Protein AF-A0A968J020-F1 (afdb_monomer)

Secondary structure (DSSP, 8-state):
----EEEETTTEEEEE-S-HHHHHHHHHHHHHTT--EEEE-TTS-HHHHHHHHHTGGG-SEEEE-HHHHHSHHHHHHHHHTS-S------

Sequence (90 aa):
MFQLPALLKSGLTLVVSPLLALIEDQVADLKKRGLPAERLHSALHRRERQQILANLAAYRLVYLSPETLLTSTGLGAVVGAGSGGQRVDV

Structure (mmCIF, N/CA/C/O backbone):
data_AF-A0A968J020-F1
#
_entry.id   AF-A0A968J020-F1
#
loop_
_atom_site.group_PDB
_atom_site.id
_atom_site.type_symbol
_atom_site.label_atom_id
_atom_site.label_alt_id
_atom_site.label_comp_id
_atom_site.label_asym_id
_atom_site.label_entity_id
_atom_site.label_seq_id
_atom_site.pdbx_PDB_ins_code
_atom_site.Cartn_x
_atom_site.Cartn_y
_atom_site.Cartn_z
_atom_site.occupancy
_atom_site.B_iso_or_equiv
_atom_site.auth_seq_id
_atom_site.auth_comp_id
_atom_site.auth_asym_id
_atom_site.auth_atom_id
_atom_site.pdbx_PDB_model_num
ATOM 1 N N . MET A 1 1 ? -4.252 -8.747 -15.765 1.00 40.75 1 MET A N 1
ATOM 2 C CA . MET A 1 1 ? -5.283 -8.540 -14.730 1.00 40.75 1 MET A CA 1
ATOM 3 C C . MET A 1 1 ? -4.959 -9.472 -13.579 1.00 40.75 1 MET A C 1
ATOM 5 O O . MET A 1 1 ? -5.216 -10.655 -13.695 1.00 40.75 1 MET A O 1
ATOM 9 N N . PHE A 1 2 ? -4.328 -8.958 -12.528 1.00 34.66 2 PHE A N 1
ATOM 10 C CA . PHE A 1 2 ? -4.174 -9.665 -11.259 1.00 34.66 2 PHE A CA 1
ATOM 11 C C . PHE A 1 2 ? -4.314 -8.605 -10.176 1.00 34.66 2 PHE A C 1
ATOM 13 O O . PHE A 1 2 ? -3.473 -7.720 -10.067 1.00 34.66 2 PHE A O 1
ATOM 20 N N . GLN A 1 3 ? -5.434 -8.646 -9.470 1.00 43.16 3 GLN A N 1
ATOM 21 C CA . GLN A 1 3 ? -5.675 -7.902 -8.245 1.00 43.16 3 GLN A CA 1
ATOM 22 C C . GLN A 1 3 ? -6.236 -8.955 -7.303 1.00 43.16 3 GLN A C 1
ATOM 24 O O . GLN A 1 3 ? -7.383 -9.358 -7.454 1.00 43.16 3 GLN A O 1
ATOM 29 N N . LEU A 1 4 ? -5.398 -9.488 -6.418 1.00 50.12 4 LEU A N 1
ATOM 30 C CA . LEU A 1 4 ? -5.865 -10.281 -5.288 1.00 50.12 4 LEU A CA 1
ATOM 31 C C . LEU A 1 4 ? -6.152 -9.275 -4.172 1.00 50.12 4 LEU A C 1
ATOM 33 O O . LEU A 1 4 ? -5.202 -8.672 -3.663 1.00 50.12 4 LEU A O 1
ATOM 37 N N . PRO A 1 5 ? -7.425 -9.024 -3.822 1.00 49.78 5 PRO A N 1
ATOM 38 C CA . PRO A 1 5 ? -7.749 -8.262 -2.633 1.00 49.78 5 PRO A CA 1
ATOM 39 C C . PRO A 1 5 ? -7.443 -9.169 -1.441 1.00 49.78 5 PRO A C 1
ATOM 41 O O . PRO A 1 5 ? -8.235 -10.044 -1.095 1.00 49.78 5 PRO A O 1
ATOM 44 N N . ALA A 1 6 ? -6.282 -8.991 -0.816 1.00 56.69 6 ALA A N 1
ATOM 45 C CA . ALA A 1 6 ? -6.012 -9.620 0.467 1.00 56.69 6 ALA A CA 1
ATOM 46 C C . ALA A 1 6 ? -6.625 -8.720 1.549 1.00 56.69 6 ALA A C 1
ATOM 48 O O . ALA A 1 6 ? -6.040 -7.726 1.985 1.00 56.69 6 ALA A O 1
ATOM 49 N N . LEU A 1 7 ? -7.867 -9.030 1.925 1.00 51.94 7 LEU A N 1
ATOM 50 C CA . LEU A 1 7 ? -8.532 -8.451 3.091 1.00 51.94 7 LEU A CA 1
ATOM 51 C C . LEU A 1 7 ? -7.829 -8.971 4.345 1.00 51.94 7 LEU A C 1
ATOM 53 O O . LEU A 1 7 ? -8.065 -10.099 4.779 1.00 51.94 7 LEU A O 1
ATOM 57 N N . LEU A 1 8 ? -6.976 -8.145 4.945 1.00 54.34 8 LEU A N 1
ATOM 58 C CA . LEU A 1 8 ? -6.509 -8.408 6.296 1.00 54.34 8 LEU A CA 1
ATOM 59 C C . LEU A 1 8 ? -7.602 -7.918 7.245 1.00 54.34 8 LEU A C 1
ATOM 61 O O . LEU A 1 8 ? -8.059 -6.775 7.173 1.00 54.34 8 LEU A O 1
ATOM 65 N N . LYS A 1 9 ? -8.107 -8.836 8.082 1.00 51.00 9 LYS A N 1
ATOM 66 C CA . LYS A 1 9 ? -9.126 -8.549 9.103 1.00 51.00 9 LYS A CA 1
ATOM 67 C C . LYS A 1 9 ? -8.789 -7.230 9.808 1.00 51.00 9 LYS A C 1
ATOM 69 O O . LYS A 1 9 ? -7.640 -7.057 10.197 1.00 51.00 9 LYS A O 1
ATOM 74 N N . SER A 1 10 ? -9.804 -6.377 10.017 1.00 54.16 10 SER A N 1
ATOM 75 C CA . SER A 1 10 ? -9.775 -5.028 10.639 1.00 54.16 10 SER A CA 1
ATOM 76 C C . SER A 1 10 ? -9.666 -3.799 9.714 1.00 54.16 10 SER A C 1
ATOM 78 O O . SER A 1 10 ? -9.219 -2.737 10.126 1.00 54.16 10 SER A O 1
ATOM 80 N N . GLY A 1 11 ? -10.183 -3.881 8.483 1.00 69.44 11 GLY A N 1
ATOM 81 C CA . GLY A 1 11 ? -10.487 -2.682 7.679 1.00 69.44 11 GLY A CA 1
ATOM 82 C C . GLY A 1 11 ? -9.345 -2.143 6.809 1.00 69.44 11 GLY A C 1
ATOM 83 O O . GLY A 1 11 ? -9.555 -1.154 6.102 1.00 69.44 11 GLY A O 1
ATOM 84 N N . LEU A 1 12 ? -8.197 -2.827 6.798 1.00 80.94 12 LEU A N 1
ATOM 85 C CA . LEU A 1 12 ? -7.100 -2.624 5.855 1.00 80.94 12 LEU A CA 1
ATOM 86 C C . LEU A 1 12 ? -7.213 -3.622 4.689 1.00 80.94 12 LEU A C 1
ATOM 88 O O . LEU A 1 12 ? -7.262 -4.836 4.881 1.00 80.94 12 LEU A O 1
ATOM 92 N N . THR A 1 13 ? -7.219 -3.110 3.463 1.00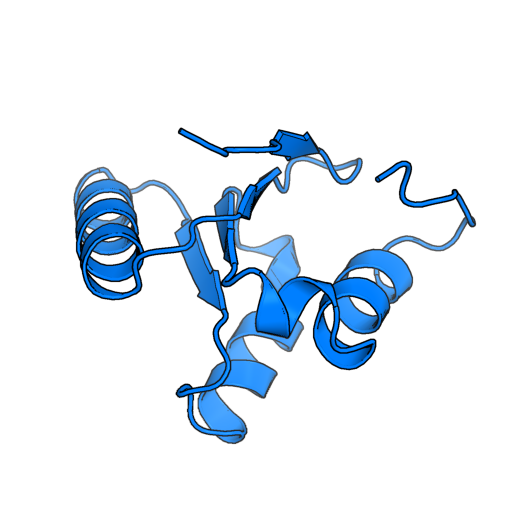 84.12 13 THR A N 1
ATOM 93 C CA . THR A 1 13 ? -7.240 -3.904 2.230 1.00 84.12 13 THR A CA 1
ATOM 94 C C . THR A 1 13 ? -5.889 -3.816 1.540 1.00 84.12 13 THR A C 1
ATOM 96 O O . THR A 1 13 ? -5.407 -2.720 1.257 1.00 84.12 13 THR A O 1
ATOM 99 N N . LEU A 1 14 ? -5.286 -4.960 1.229 1.00 81.56 14 LEU A N 1
ATOM 100 C CA . LEU A 1 14 ? -4.073 -5.015 0.423 1.00 81.56 14 LEU A CA 1
ATOM 101 C C . LEU A 1 14 ? -4.417 -5.281 -1.042 1.00 81.56 14 LEU A C 1
ATOM 103 O O . LEU A 1 14 ? -5.173 -6.204 -1.348 1.00 81.56 14 LEU A O 1
ATOM 107 N N . VAL A 1 15 ? -3.841 -4.488 -1.944 1.00 84.69 15 VAL A N 1
ATOM 108 C CA . VAL A 1 15 ? -4.038 -4.617 -3.394 1.00 84.69 15 VAL A CA 1
ATOM 109 C C . VAL A 1 15 ? -2.698 -4.870 -4.061 1.00 84.69 15 VAL A C 1
ATOM 111 O O . VAL A 1 15 ? -1.831 -4.005 -4.069 1.00 84.69 15 VAL A O 1
ATOM 114 N N . VAL A 1 16 ? -2.515 -6.044 -4.656 1.00 83.69 16 VAL A N 1
ATOM 115 C CA . VAL A 1 16 ? -1.286 -6.352 -5.399 1.00 83.69 16 VAL A CA 1
ATOM 116 C C . VAL A 1 16 ? -1.429 -5.897 -6.848 1.00 83.69 16 VAL A C 1
ATOM 118 O O . VAL A 1 16 ? -2.427 -6.219 -7.490 1.00 83.69 16 VAL A O 1
ATOM 121 N N . SER A 1 17 ? -0.438 -5.179 -7.378 1.00 82.81 17 SER A N 1
ATOM 122 C CA . SER A 1 17 ? -0.394 -4.754 -8.782 1.00 82.81 17 SER A CA 1
ATOM 123 C C . SER A 1 17 ? 1.019 -4.895 -9.367 1.00 82.81 17 SER A C 1
ATOM 125 O O . SER A 1 17 ? 1.987 -4.491 -8.726 1.00 82.81 17 SER A O 1
ATOM 127 N N . PRO A 1 18 ? 1.171 -5.437 -10.590 1.00 77.06 18 PRO A N 1
ATOM 128 C CA . PRO A 1 18 ? 2.478 -5.624 -11.222 1.00 77.06 18 PRO A CA 1
ATOM 129 C C . PRO A 1 18 ? 3.085 -4.332 -11.794 1.00 77.06 18 PRO A C 1
ATOM 131 O O . PRO A 1 18 ? 4.273 -4.304 -12.097 1.00 77.06 18 PRO A O 1
ATOM 134 N N . LEU A 1 19 ? 2.295 -3.269 -11.969 1.00 86.06 19 LEU A N 1
ATOM 135 C CA . LEU A 1 19 ? 2.739 -2.038 -12.625 1.00 86.06 19 LEU A CA 1
ATOM 136 C C . LEU A 1 19 ? 2.919 -0.916 -11.603 1.00 86.06 19 LEU A C 1
ATOM 138 O O . LEU A 1 19 ? 1.936 -0.416 -11.059 1.00 86.06 19 LEU A O 1
ATOM 142 N N . LEU A 1 20 ? 4.167 -0.489 -11.385 1.00 84.38 20 LEU A N 1
ATOM 143 C CA . LEU A 1 20 ? 4.488 0.563 -10.416 1.00 84.38 20 LEU A CA 1
ATOM 144 C C . LEU A 1 20 ? 3.833 1.903 -10.775 1.00 84.38 20 LEU A C 1
ATOM 146 O O . LEU A 1 20 ? 3.218 2.517 -9.914 1.00 84.38 20 LEU A O 1
ATOM 150 N N . ALA A 1 21 ? 3.883 2.308 -12.047 1.00 87.00 21 ALA A N 1
ATOM 151 C CA . ALA A 1 21 ? 3.226 3.533 -12.511 1.00 87.00 21 ALA A CA 1
ATOM 152 C C . ALA A 1 21 ? 1.717 3.528 -12.206 1.00 87.00 21 ALA A C 1
ATOM 154 O O . ALA A 1 21 ? 1.179 4.499 -11.689 1.00 87.00 21 ALA A O 1
ATOM 155 N N . LEU A 1 22 ? 1.053 2.385 -12.413 1.00 87.19 22 LEU A N 1
ATOM 156 C CA . LEU A 1 22 ? -0.365 2.238 -12.089 1.00 87.19 22 LEU A CA 1
ATOM 157 C C . LEU A 1 22 ? -0.622 2.312 -10.577 1.00 87.19 22 LEU A C 1
ATOM 159 O O . LEU A 1 22 ? -1.636 2.859 -10.163 1.00 87.19 22 LEU A O 1
ATOM 163 N N . ILE A 1 23 ? 0.269 1.762 -9.747 1.00 86.38 23 ILE A N 1
ATOM 164 C CA . ILE A 1 23 ? 0.162 1.883 -8.285 1.00 86.38 23 ILE A CA 1
ATOM 165 C C . ILE A 1 23 ? 0.208 3.356 -7.865 1.00 86.38 23 ILE A C 1
ATOM 167 O O . ILE A 1 23 ? -0.631 3.781 -7.072 1.00 86.38 23 ILE A O 1
ATOM 171 N N . GLU A 1 24 ? 1.170 4.119 -8.388 1.00 89.50 24 GLU A N 1
ATOM 172 C CA . GLU A 1 24 ? 1.330 5.548 -8.088 1.00 89.50 24 GLU A CA 1
ATOM 173 C C . GLU A 1 24 ? 0.070 6.336 -8.453 1.00 89.50 24 GLU A C 1
ATOM 175 O O . GLU A 1 24 ? -0.472 7.047 -7.606 1.00 89.50 24 GLU A O 1
ATOM 180 N N . ASP A 1 25 ? -0.442 6.144 -9.671 1.00 91.25 25 ASP A N 1
ATOM 181 C CA . ASP A 1 25 ? -1.634 6.838 -10.161 1.00 91.25 25 ASP A CA 1
ATOM 182 C C . ASP A 1 25 ? -2.871 6.513 -9.310 1.00 91.25 25 ASP A C 1
ATOM 184 O O . ASP A 1 25 ? -3.605 7.411 -8.892 1.00 91.25 25 ASP A O 1
ATOM 188 N N . GLN A 1 26 ? -3.081 5.233 -8.981 1.00 88.62 26 GLN A N 1
ATOM 189 C CA . GLN A 1 26 ? -4.222 4.799 -8.169 1.00 88.62 26 GLN A CA 1
ATOM 190 C C . GLN A 1 26 ? -4.141 5.338 -6.737 1.00 88.62 26 GLN A C 1
ATOM 192 O O . GLN A 1 26 ? -5.138 5.822 -6.202 1.00 88.62 26 GLN A O 1
ATOM 197 N N . VAL A 1 27 ? -2.964 5.297 -6.104 1.00 91.44 27 VAL A N 1
ATOM 198 C CA . VAL A 1 27 ? -2.783 5.856 -4.755 1.00 91.44 27 VAL A CA 1
ATOM 199 C C . VAL A 1 27 ? -2.951 7.372 -4.767 1.00 91.44 27 VAL A C 1
ATOM 201 O O . VAL A 1 27 ? -3.617 7.910 -3.880 1.00 91.44 27 VAL A O 1
ATOM 204 N N . ALA A 1 28 ? -2.413 8.068 -5.770 1.00 92.56 28 ALA A N 1
ATOM 205 C CA . ALA A 1 28 ? -2.591 9.507 -5.917 1.00 92.56 28 ALA A CA 1
ATOM 206 C C . ALA A 1 28 ? -4.075 9.878 -6.050 1.00 92.56 28 ALA A C 1
ATOM 208 O O . ALA A 1 28 ? -4.546 10.788 -5.365 1.00 92.56 28 ALA A O 1
ATOM 209 N N . ASP A 1 29 ? -4.836 9.153 -6.866 1.00 92.56 29 ASP A N 1
ATOM 210 C CA . ASP A 1 29 ? -6.267 9.398 -7.041 1.00 92.56 29 ASP A CA 1
ATOM 211 C C . ASP A 1 29 ? -7.093 9.064 -5.795 1.00 92.56 29 ASP A C 1
ATOM 213 O O . ASP A 1 29 ? -8.024 9.802 -5.459 1.00 92.56 29 ASP A O 1
ATOM 217 N N . LEU A 1 30 ? -6.738 8.011 -5.056 1.00 89.88 30 LEU A N 1
ATOM 218 C CA . LEU A 1 30 ? -7.364 7.701 -3.769 1.00 89.88 30 LEU A CA 1
ATOM 219 C C . LEU A 1 30 ? -7.100 8.807 -2.740 1.00 89.88 30 LEU A C 1
ATOM 221 O O . LEU A 1 30 ? -8.041 9.273 -2.094 1.00 89.88 30 LEU A O 1
ATOM 225 N N . LYS A 1 31 ? -5.859 9.298 -2.649 1.00 90.81 31 LYS A N 1
ATOM 226 C CA . LYS A 1 31 ? -5.496 10.416 -1.766 1.00 90.81 31 LYS A CA 1
ATOM 227 C C . LYS A 1 31 ? -6.239 11.701 -2.133 1.00 90.81 31 LYS A C 1
ATOM 229 O O . LYS A 1 31 ? -6.755 12.368 -1.240 1.00 90.81 31 LYS A O 1
ATOM 234 N N . LYS A 1 32 ? -6.379 12.021 -3.428 1.00 93.00 32 LYS A N 1
ATOM 235 C CA . LYS A 1 32 ? -7.186 13.169 -3.900 1.00 93.00 32 LYS A CA 1
ATOM 236 C C . LYS A 1 32 ? -8.652 13.071 -3.475 1.00 93.00 32 LYS A C 1
ATOM 238 O O . LYS A 1 32 ? -9.282 14.088 -3.215 1.00 93.00 32 LYS A O 1
ATOM 243 N N . ARG A 1 33 ? -9.196 11.854 -3.392 1.00 90.88 33 ARG A N 1
ATOM 244 C CA . ARG A 1 33 ? -10.565 11.585 -2.917 1.00 90.88 33 ARG A CA 1
ATOM 245 C C . ARG A 1 33 ? -10.677 11.547 -1.387 1.00 90.88 33 ARG A C 1
ATOM 247 O O . ARG A 1 33 ? -11.750 11.249 -0.874 1.00 90.88 33 ARG A O 1
ATOM 254 N N . GLY A 1 34 ? -9.589 11.811 -0.660 1.00 89.88 34 GLY A N 1
ATOM 255 C CA . GLY A 1 34 ? -9.545 11.746 0.802 1.00 89.88 34 GLY A CA 1
ATOM 256 C C . GLY A 1 34 ? -9.587 10.322 1.358 1.00 89.88 34 GLY A C 1
ATOM 257 O O . GLY A 1 34 ? -9.859 10.135 2.543 1.00 89.88 34 GLY A O 1
ATOM 258 N N . LEU A 1 35 ? -9.342 9.305 0.525 1.00 87.94 35 LEU A N 1
ATOM 259 C CA . LEU A 1 35 ? -9.296 7.921 0.974 1.00 87.94 35 LEU A CA 1
ATOM 260 C C . LEU A 1 35 ? -7.900 7.615 1.529 1.00 87.94 35 LEU A C 1
ATOM 262 O O . LEU A 1 35 ? -6.905 7.849 0.838 1.00 87.94 35 LEU A O 1
ATOM 266 N N . PRO A 1 36 ? -7.802 7.079 2.757 1.00 88.31 36 PRO A N 1
ATOM 267 C CA . PRO A 1 36 ? -6.521 6.762 3.369 1.00 88.31 36 PRO A CA 1
ATOM 268 C C . PRO A 1 36 ? -5.912 5.546 2.668 1.00 88.31 36 PRO A C 1
ATOM 270 O O . PRO A 1 36 ? -6.262 4.396 2.953 1.00 88.31 36 PRO A O 1
ATOM 273 N N . ALA A 1 37 ? -5.026 5.821 1.714 1.00 91.25 37 ALA A N 1
ATOM 274 C CA . ALA A 1 37 ? -4.371 4.823 0.891 1.00 91.25 37 ALA A CA 1
ATOM 275 C C . ALA A 1 37 ? -2.872 5.087 0.771 1.00 91.25 37 ALA A C 1
ATOM 277 O O . ALA A 1 37 ? -2.450 6.243 0.724 1.00 91.25 37 ALA A O 1
ATOM 278 N N . GLU A 1 38 ? -2.078 4.023 0.677 1.00 92.62 38 GLU A N 1
ATOM 279 C CA . GLU A 1 38 ? -0.628 4.131 0.527 1.00 92.62 38 GLU A CA 1
ATOM 280 C C . GLU A 1 38 ? -0.050 3.039 -0.377 1.00 92.62 38 GLU A C 1
ATOM 282 O O . GLU A 1 38 ? -0.718 2.059 -0.696 1.00 92.62 38 GLU A O 1
ATOM 287 N N . ARG A 1 39 ? 1.195 3.206 -0.820 1.00 91.44 39 ARG A N 1
ATOM 288 C CA . ARG A 1 39 ? 1.916 2.230 -1.651 1.00 91.44 39 ARG A CA 1
ATOM 289 C C . ARG A 1 39 ? 3.097 1.636 -0.904 1.00 91.44 39 A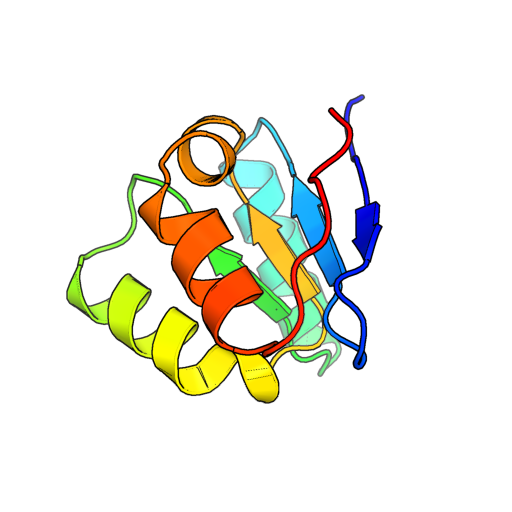RG A C 1
ATOM 291 O O . ARG A 1 39 ? 3.774 2.323 -0.151 1.00 91.44 39 ARG A O 1
ATOM 298 N N . LEU A 1 40 ? 3.388 0.368 -1.155 1.00 87.19 40 LEU A N 1
ATOM 299 C CA . LEU A 1 40 ? 4.505 -0.341 -0.555 1.00 87.19 40 LEU A CA 1
ATOM 300 C C . LEU A 1 40 ? 5.160 -1.258 -1.604 1.00 87.19 40 LEU A C 1
ATOM 302 O O . LEU A 1 40 ? 4.655 -2.315 -1.973 1.00 87.19 40 LEU A O 1
ATOM 306 N N . HIS A 1 41 ? 6.299 -0.817 -2.135 1.00 86.38 41 HIS 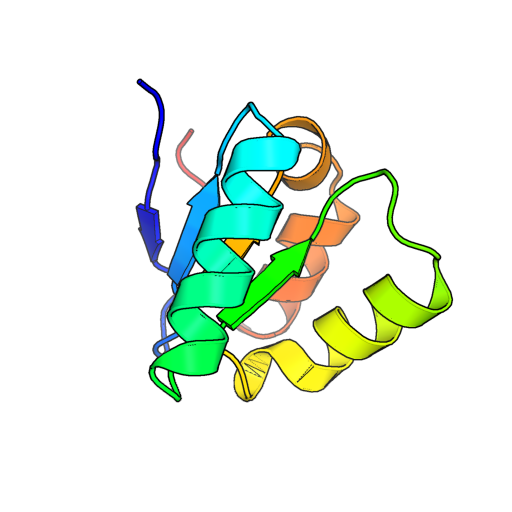A N 1
ATOM 307 C CA . HIS A 1 41 ? 7.067 -1.530 -3.160 1.00 86.38 41 HIS A CA 1
ATOM 308 C C . HIS A 1 41 ? 8.572 -1.529 -2.856 1.00 86.38 41 HIS A C 1
ATOM 310 O O . HIS A 1 41 ? 9.052 -0.815 -1.965 1.00 86.38 41 HIS A O 1
ATOM 316 N N . SER A 1 42 ? 9.326 -2.339 -3.602 1.00 81.31 42 SER A N 1
ATOM 317 C CA . SER A 1 42 ? 10.765 -2.572 -3.420 1.00 81.31 42 SER A CA 1
ATOM 318 C C . SER A 1 42 ? 11.596 -1.287 -3.552 1.00 81.31 42 SER A C 1
ATOM 320 O O . SER A 1 42 ? 12.504 -1.082 -2.748 1.00 81.31 42 SER A O 1
ATOM 322 N N . ALA A 1 43 ? 11.212 -0.387 -4.463 1.00 84.69 43 ALA A N 1
ATOM 323 C CA . ALA A 1 43 ? 11.898 0.886 -4.726 1.00 84.69 43 ALA A CA 1
ATOM 324 C C . ALA A 1 43 ? 11.699 2.013 -3.680 1.00 84.69 43 ALA A C 1
ATOM 326 O O . ALA A 1 43 ? 12.300 3.074 -3.824 1.00 84.69 43 ALA A O 1
ATOM 327 N N . LEU A 1 44 ? 10.873 1.830 -2.641 1.00 85.31 44 LEU A N 1
ATOM 328 C CA . LEU A 1 44 ? 10.751 2.816 -1.553 1.00 85.31 44 LEU A CA 1
ATOM 329 C C . LEU A 1 44 ? 12.022 2.890 -0.706 1.00 85.31 44 LEU A C 1
ATOM 331 O O . LEU A 1 44 ? 12.631 1.859 -0.397 1.00 85.31 44 LEU A O 1
ATOM 335 N N . HIS A 1 45 ? 12.359 4.089 -0.220 1.00 87.88 45 HIS A N 1
ATOM 336 C CA . HIS A 1 45 ? 13.441 4.219 0.748 1.00 87.88 45 HIS A CA 1
ATOM 337 C C . HIS A 1 45 ? 13.080 3.499 2.047 1.00 87.88 45 HIS A C 1
ATOM 339 O O . HIS A 1 45 ? 11.930 3.483 2.492 1.00 87.88 45 HIS A O 1
ATOM 345 N N . ARG A 1 46 ? 14.09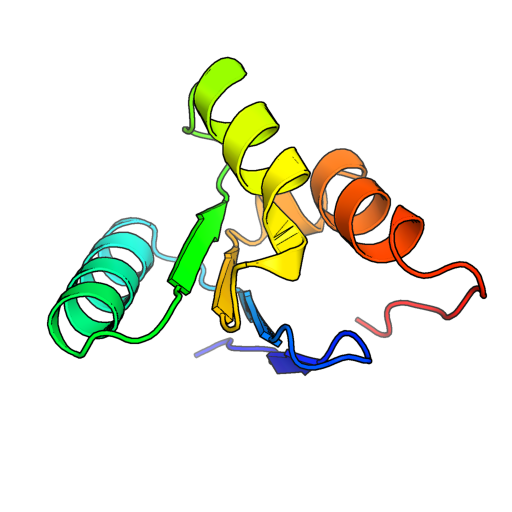7 2.950 2.723 1.00 82.94 46 ARG A N 1
ATOM 346 C CA . ARG A 1 46 ? 13.909 2.210 3.981 1.00 82.94 46 ARG A CA 1
ATOM 347 C C . ARG A 1 46 ? 13.126 3.011 5.026 1.00 82.94 46 ARG A C 1
ATOM 349 O O . ARG A 1 46 ? 12.300 2.436 5.725 1.00 82.94 46 ARG A O 1
ATOM 356 N N . ARG A 1 47 ? 13.380 4.322 5.125 1.00 86.75 47 ARG A N 1
ATOM 357 C CA . ARG A 1 47 ? 12.695 5.219 6.070 1.00 86.75 47 ARG A CA 1
ATOM 358 C C . ARG A 1 47 ? 11.210 5.376 5.748 1.00 86.75 47 ARG A C 1
ATOM 360 O O . ARG A 1 47 ? 10.394 5.212 6.646 1.00 86.75 47 ARG A O 1
ATOM 367 N N . GLU A 1 48 ? 10.870 5.621 4.484 1.00 87.69 48 GLU A N 1
ATOM 368 C CA . GLU A 1 48 ? 9.476 5.730 4.030 1.00 87.69 48 GLU A CA 1
ATOM 369 C C . GLU A 1 48 ? 8.732 4.419 4.280 1.00 87.69 48 GLU A C 1
ATOM 371 O O . GLU A 1 48 ? 7.668 4.408 4.890 1.00 87.69 48 GLU A O 1
ATOM 376 N N . ARG A 1 49 ? 9.344 3.284 3.913 1.00 86.62 49 ARG A N 1
ATOM 377 C CA . ARG A 1 49 ? 8.772 1.960 4.180 1.00 86.62 49 ARG A CA 1
ATOM 378 C C . ARG A 1 49 ? 8.489 1.762 5.670 1.00 86.62 49 ARG A C 1
ATOM 380 O O . ARG A 1 49 ? 7.407 1.312 6.021 1.00 86.62 49 ARG A O 1
ATOM 387 N N . GLN A 1 50 ? 9.435 2.099 6.546 1.00 84.69 50 GLN A N 1
ATOM 388 C CA . GLN A 1 50 ? 9.250 1.979 7.996 1.00 84.69 50 GLN A CA 1
ATOM 389 C C . GLN A 1 50 ? 8.120 2.871 8.519 1.00 84.69 50 GLN A C 1
ATOM 391 O O . GLN A 1 50 ? 7.353 2.423 9.364 1.00 84.69 50 GLN A O 1
ATOM 396 N N . GLN A 1 51 ? 7.984 4.095 8.006 1.00 88.31 51 GLN A N 1
ATOM 397 C CA . GLN A 1 51 ? 6.891 4.996 8.380 1.00 88.31 51 GLN A CA 1
ATOM 398 C C . GLN A 1 51 ? 5.526 4.447 7.957 1.00 88.31 51 GLN A C 1
ATOM 400 O O . GLN A 1 51 ? 4.590 4.460 8.750 1.00 88.31 51 GLN A O 1
ATOM 405 N N . ILE A 1 52 ? 5.422 3.922 6.735 1.00 87.25 52 ILE A N 1
ATOM 406 C CA . ILE A 1 52 ? 4.180 3.331 6.222 1.00 87.25 52 ILE A CA 1
ATOM 407 C C . ILE A 1 52 ? 3.800 2.105 7.054 1.00 87.25 52 ILE A C 1
ATOM 409 O O . ILE A 1 52 ? 2.652 1.977 7.465 1.00 87.25 52 ILE A O 1
ATOM 413 N N . LEU A 1 53 ? 4.775 1.241 7.361 1.00 82.69 53 LEU A N 1
ATOM 414 C CA . LEU A 1 53 ? 4.565 0.065 8.206 1.00 82.69 53 LEU A CA 1
ATOM 415 C C . LEU A 1 53 ? 4.145 0.441 9.636 1.00 82.69 53 LEU A C 1
ATOM 417 O O . LEU A 1 53 ? 3.237 -0.176 10.184 1.00 82.69 53 LEU A O 1
ATOM 421 N N . ALA A 1 54 ? 4.756 1.471 10.227 1.00 84.56 54 ALA A N 1
ATOM 422 C CA . ALA A 1 54 ? 4.387 1.959 11.557 1.00 84.56 54 ALA A CA 1
ATOM 423 C C . ALA A 1 54 ? 2.965 2.548 11.601 1.00 84.56 54 ALA A C 1
ATOM 425 O O . ALA A 1 54 ? 2.299 2.467 12.629 1.00 84.56 54 ALA A O 1
ATOM 426 N N . ASN A 1 55 ? 2.490 3.095 10.479 1.00 86.06 55 ASN A N 1
ATOM 427 C CA . ASN A 1 55 ? 1.182 3.735 10.355 1.00 86.06 55 ASN A CA 1
ATOM 428 C C . ASN A 1 55 ? 0.142 2.860 9.637 1.00 86.06 55 ASN A C 1
ATOM 430 O O . ASN A 1 55 ? -0.874 3.383 9.186 1.00 86.06 55 ASN A O 1
ATOM 434 N N . LEU A 1 56 ? 0.347 1.540 9.534 1.00 81.62 56 LEU A N 1
ATOM 435 C CA . LEU A 1 56 ? -0.560 0.641 8.800 1.00 81.62 56 LEU A CA 1
ATOM 436 C C . LEU A 1 56 ? -2.028 0.763 9.226 1.00 81.62 56 LEU A C 1
ATOM 438 O O . LEU A 1 56 ? -2.911 0.727 8.375 1.00 81.62 56 LEU A O 1
ATOM 442 N N . ALA A 1 57 ? -2.282 0.970 10.519 1.00 80.94 57 ALA A N 1
ATOM 443 C CA . ALA A 1 57 ? -3.628 1.137 11.065 1.00 80.94 57 ALA A CA 1
ATOM 444 C C . ALA A 1 57 ? -4.340 2.423 10.596 1.00 80.94 57 ALA A C 1
ATOM 446 O O . ALA A 1 57 ? -5.562 2.515 10.690 1.00 80.94 57 ALA A O 1
ATOM 447 N N . ALA A 1 58 ? -3.601 3.419 10.097 1.00 86.19 58 ALA A N 1
ATOM 448 C CA . ALA A 1 58 ? -4.167 4.655 9.563 1.00 86.19 58 ALA A CA 1
ATOM 449 C C . ALA A 1 58 ? -4.642 4.509 8.108 1.00 86.19 58 ALA A C 1
ATOM 451 O O . ALA A 1 58 ? -5.375 5.367 7.616 1.00 86.19 58 ALA A O 1
ATOM 452 N N . TYR A 1 59 ? -4.239 3.440 7.416 1.00 87.12 59 TYR A N 1
ATOM 453 C CA . TYR A 1 59 ? -4.587 3.199 6.021 1.00 87.12 59 TYR A CA 1
ATOM 454 C C . TYR A 1 59 ? -5.732 2.194 5.900 1.00 87.12 59 TYR A C 1
ATOM 456 O O . TYR A 1 59 ? -5.816 1.213 6.633 1.00 87.12 59 TYR A O 1
ATOM 464 N N . ARG A 1 60 ? -6.614 2.421 4.925 1.00 84.56 60 ARG A N 1
ATOM 465 C CA . ARG A 1 60 ? -7.665 1.469 4.536 1.00 84.56 60 ARG A CA 1
ATOM 466 C C . ARG A 1 60 ? -7.301 0.686 3.286 1.00 84.56 60 ARG A C 1
ATOM 468 O O . ARG A 1 60 ? -7.814 -0.413 3.100 1.00 84.56 60 ARG A O 1
ATOM 475 N N . LEU A 1 61 ? -6.434 1.233 2.435 1.00 87.25 61 LEU A N 1
ATOM 476 C CA . LEU A 1 61 ? -5.905 0.540 1.264 1.00 87.25 61 LEU A CA 1
ATOM 477 C C . LEU A 1 61 ? -4.387 0.664 1.200 1.00 87.25 61 LEU A C 1
ATOM 479 O O . LEU A 1 61 ? -3.855 1.766 1.274 1.00 87.25 61 LEU A O 1
ATOM 483 N N . VAL A 1 62 ? -3.685 -0.444 0.996 1.00 88.19 62 VAL A N 1
ATOM 484 C CA . VAL A 1 62 ? -2.255 -0.409 0.685 1.00 88.19 62 VAL A CA 1
ATOM 485 C C . VAL A 1 62 ? -1.978 -1.199 -0.584 1.00 88.19 62 VAL A C 1
ATOM 487 O O . VAL A 1 62 ? -2.296 -2.384 -0.680 1.00 88.19 62 VAL A O 1
ATOM 490 N N . TYR A 1 63 ? -1.384 -0.531 -1.567 1.00 88.56 63 TYR A N 1
ATOM 491 C CA . TYR A 1 63 ? -0.966 -1.144 -2.819 1.00 88.56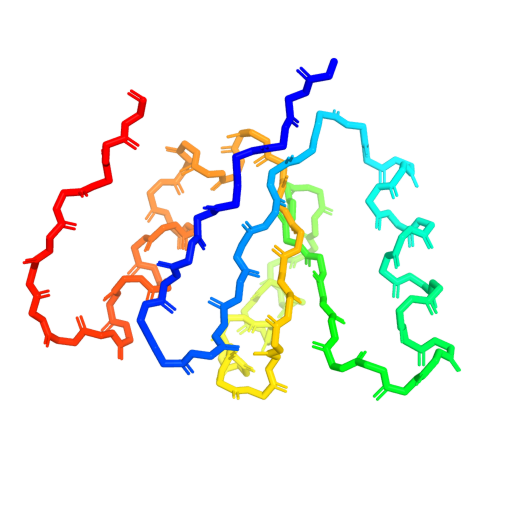 63 TYR A CA 1
ATOM 492 C C . TYR A 1 63 ? 0.418 -1.766 -2.683 1.00 88.56 63 TYR A C 1
ATOM 494 O O . TYR A 1 63 ? 1.339 -1.140 -2.167 1.00 88.56 63 TYR A O 1
ATOM 502 N N . LEU A 1 64 ? 0.578 -2.982 -3.188 1.00 85.56 64 LEU A N 1
ATOM 503 C CA . LEU A 1 64 ? 1.796 -3.773 -3.103 1.00 85.56 64 LEU A CA 1
ATOM 504 C C . LEU A 1 64 ? 2.275 -4.179 -4.492 1.00 85.56 64 LEU A C 1
ATOM 506 O O . LEU A 1 64 ? 1.480 -4.546 -5.356 1.00 85.56 64 LEU A O 1
ATOM 510 N N . SER A 1 65 ? 3.592 -4.195 -4.681 1.00 84.44 65 SER A N 1
ATOM 511 C CA . SER A 1 65 ? 4.186 -4.945 -5.796 1.00 84.44 65 SER A CA 1
ATOM 512 C C . SER A 1 65 ? 4.256 -6.446 -5.452 1.00 84.44 65 SER A C 1
ATOM 514 O O . SER A 1 65 ? 4.433 -6.775 -4.272 1.00 84.44 65 SER A O 1
ATOM 516 N N . PRO A 1 66 ? 4.172 -7.366 -6.435 1.00 78.06 66 PRO A N 1
ATOM 517 C CA . PRO A 1 66 ? 4.231 -8.811 -6.191 1.00 78.06 66 PRO A CA 1
ATOM 518 C C . PRO A 1 66 ? 5.495 -9.228 -5.429 1.00 78.06 66 PRO A C 1
ATOM 520 O O . PRO A 1 66 ? 5.436 -10.003 -4.481 1.00 78.06 66 PRO A O 1
ATOM 523 N N . GLU A 1 67 ? 6.634 -8.630 -5.776 1.00 79.94 67 GLU A N 1
ATOM 524 C CA . GLU A 1 67 ? 7.927 -8.850 -5.116 1.00 79.94 67 GLU A CA 1
ATOM 525 C C . GLU A 1 67 ? 7.886 -8.504 -3.623 1.00 79.94 67 GLU A C 1
ATOM 527 O O . GLU A 1 67 ? 8.472 -9.191 -2.785 1.00 79.94 67 GLU A O 1
ATOM 532 N N . THR A 1 68 ? 7.170 -7.433 -3.271 1.00 77.75 68 THR A N 1
ATOM 533 C CA . THR A 1 68 ? 7.081 -6.970 -1.882 1.00 77.75 68 THR A CA 1
ATOM 534 C C . THR A 1 68 ? 6.135 -7.831 -1.056 1.00 77.75 68 THR A C 1
ATOM 536 O O . THR A 1 68 ? 6.356 -7.981 0.143 1.00 77.75 68 THR A O 1
ATOM 539 N N . LEU A 1 69 ? 5.128 -8.440 -1.688 1.00 73.88 69 LEU A N 1
ATOM 540 C CA . LEU A 1 69 ? 4.293 -9.446 -1.039 1.00 73.88 69 LEU A CA 1
ATOM 541 C C . LEU A 1 69 ? 5.099 -10.715 -0.721 1.00 73.88 69 LEU A C 1
ATOM 543 O O . LEU A 1 69 ? 4.990 -11.247 0.376 1.00 73.88 69 LEU A O 1
ATOM 547 N N . LEU A 1 70 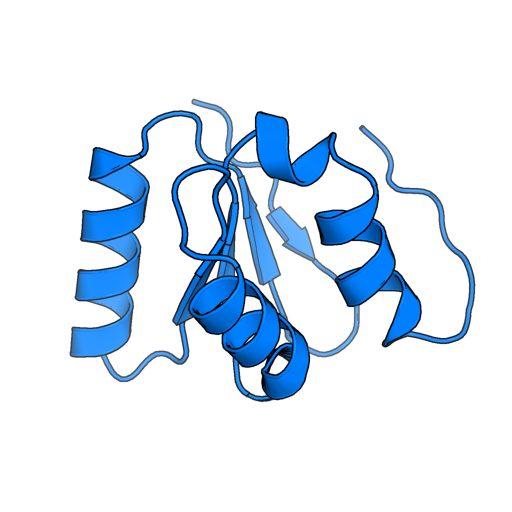? 5.954 -11.160 -1.645 1.00 69.94 70 LEU A N 1
ATOM 548 C CA . LEU A 1 70 ? 6.796 -12.351 -1.464 1.00 69.94 70 LEU A CA 1
ATOM 549 C C . LEU A 1 70 ? 7.944 -12.136 -0.465 1.00 69.94 70 LEU A C 1
ATOM 551 O O . LEU A 1 70 ? 8.438 -13.082 0.146 1.00 69.94 70 LEU A O 1
ATOM 555 N N . THR A 1 71 ? 8.367 -10.888 -0.272 1.00 66.75 71 THR A N 1
ATOM 556 C CA . THR A 1 71 ? 9.387 -10.540 0.717 1.00 66.75 71 THR A CA 1
ATOM 557 C C . THR A 1 71 ? 8.758 -10.558 2.114 1.00 66.75 71 THR A C 1
ATOM 559 O O . THR A 1 71 ? 7.922 -9.712 2.430 1.00 66.75 71 THR A O 1
ATOM 562 N N . SER A 1 72 ? 9.176 -11.494 2.978 1.00 53.16 72 SER A N 1
ATOM 563 C CA . SER A 1 72 ? 8.559 -11.762 4.297 1.00 53.16 72 SER A CA 1
ATOM 564 C C . SER A 1 72 ? 8.419 -10.544 5.226 1.00 53.16 72 SER A C 1
ATOM 566 O O . SER A 1 72 ? 7.639 -10.578 6.173 1.00 53.16 72 SER A O 1
ATOM 568 N N . THR A 1 73 ? 9.118 -9.441 4.948 1.00 60.09 73 THR A N 1
ATOM 569 C CA . THR A 1 73 ? 9.006 -8.170 5.676 1.00 60.09 73 THR A CA 1
ATOM 570 C C . THR A 1 73 ? 7.672 -7.451 5.447 1.00 60.09 73 THR A C 1
ATOM 572 O O . THR A 1 73 ? 7.174 -6.819 6.373 1.00 60.09 73 THR A O 1
ATOM 575 N N . GLY A 1 74 ? 7.083 -7.534 4.246 1.00 55.56 74 GLY A N 1
ATOM 576 C CA . GLY A 1 74 ? 5.811 -6.876 3.926 1.00 55.56 74 GLY A CA 1
ATOM 577 C C . GLY A 1 74 ? 4.633 -7.589 4.583 1.00 55.56 74 GLY A C 1
ATOM 578 O O . GLY A 1 74 ? 3.928 -7.005 5.398 1.00 55.56 74 GLY A O 1
ATOM 579 N N . LEU A 1 75 ? 4.473 -8.883 4.300 1.00 58.59 75 LEU A N 1
ATOM 580 C CA . LEU A 1 75 ? 3.437 -9.702 4.933 1.00 58.59 75 LEU A CA 1
ATOM 581 C C . LEU A 1 75 ? 3.673 -9.874 6.437 1.00 58.59 75 LEU A C 1
ATOM 583 O O . LEU A 1 75 ? 2.728 -9.748 7.199 1.00 58.59 75 LEU A O 1
ATOM 587 N N . GLY A 1 76 ? 4.907 -10.100 6.898 1.00 58.72 76 GLY A N 1
ATOM 588 C CA . GLY A 1 76 ? 5.196 -10.303 8.322 1.00 58.72 76 GLY A CA 1
ATOM 589 C C . GLY A 1 76 ? 4.913 -9.076 9.191 1.00 58.72 76 GLY A C 1
ATOM 590 O O . GLY A 1 76 ? 4.452 -9.230 10.318 1.00 58.72 76 GLY A O 1
ATOM 591 N N . ALA A 1 77 ? 5.114 -7.862 8.670 1.00 58.19 77 ALA A N 1
ATOM 592 C CA . ALA A 1 77 ? 4.766 -6.635 9.385 1.00 58.19 77 ALA A CA 1
ATOM 593 C C . ALA A 1 77 ? 3.247 -6.404 9.449 1.00 58.19 77 ALA A C 1
ATOM 595 O O . ALA A 1 77 ? 2.739 -6.004 10.493 1.00 58.19 77 ALA A O 1
ATOM 596 N N . VAL A 1 78 ? 2.512 -6.694 8.366 1.00 58.09 78 VAL A N 1
ATOM 597 C CA . VAL A 1 78 ? 1.051 -6.508 8.350 1.00 58.09 78 VAL A CA 1
ATOM 598 C C . VAL A 1 78 ? 0.330 -7.650 9.088 1.00 58.09 78 VAL A C 1
ATOM 600 O O . VAL A 1 78 ? -0.665 -7.415 9.764 1.00 58.09 78 VAL A O 1
ATOM 603 N N . VAL A 1 79 ? 0.860 -8.877 9.040 1.00 55.69 79 VAL A N 1
ATOM 604 C CA . VAL A 1 79 ? 0.348 -10.044 9.782 1.00 55.69 79 VAL A CA 1
ATOM 605 C C . VAL A 1 79 ? 0.744 -9.981 11.261 1.00 55.69 79 VAL A C 1
ATOM 607 O O . VAL A 1 79 ? -0.057 -10.336 12.116 1.00 55.69 79 VAL A O 1
ATOM 610 N N . GLY A 1 80 ? 1.931 -9.469 11.601 1.00 48.72 80 GLY A N 1
ATOM 611 C CA . GLY A 1 80 ? 2.380 -9.304 12.991 1.00 48.72 80 GLY A CA 1
ATOM 612 C C . GLY A 1 80 ? 1.570 -8.282 13.797 1.00 48.72 80 GLY A C 1
ATOM 613 O O . GLY A 1 80 ? 1.498 -8.389 15.019 1.00 48.72 80 GLY A O 1
ATOM 614 N N . ALA A 1 81 ? 0.907 -7.337 13.124 1.00 50.34 81 ALA A N 1
ATOM 615 C CA . ALA A 1 81 ? -0.036 -6.407 13.747 1.00 50.34 81 ALA A CA 1
ATOM 616 C C . ALA A 1 81 ? -1.383 -7.063 14.128 1.00 50.34 81 ALA A C 1
ATOM 618 O O . ALA A 1 81 ? -2.163 -6.470 14.870 1.00 50.34 81 ALA A O 1
ATOM 619 N N . GLY A 1 82 ? -1.653 -8.288 13.659 1.00 42.41 82 GLY A N 1
ATOM 620 C CA . GLY A 1 82 ? -2.813 -9.095 14.031 1.00 42.41 82 GLY A CA 1
ATOM 621 C C . GLY A 1 82 ? -2.371 -10.378 14.725 1.00 42.41 82 GLY A C 1
ATOM 622 O O . GLY A 1 82 ? -2.124 -11.394 14.084 1.00 42.41 82 GLY A O 1
ATOM 623 N N . SER A 1 83 ? -2.269 -10.354 16.052 1.00 38.91 83 SER A N 1
ATOM 624 C CA . SER A 1 83 ? -2.012 -11.554 16.850 1.00 38.91 83 SER A CA 1
ATOM 625 C C . SER A 1 83 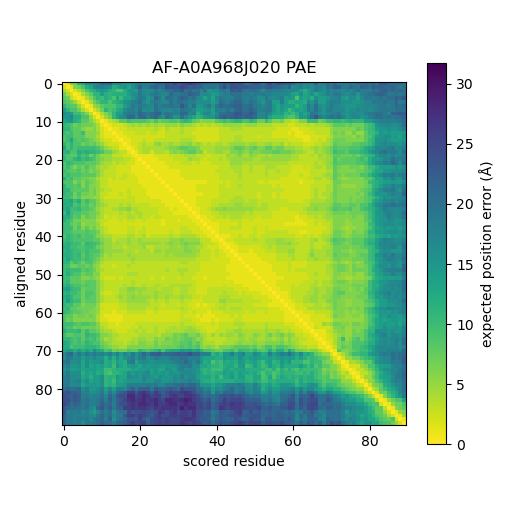? -3.094 -12.611 16.577 1.00 38.91 83 SER A C 1
ATOM 627 O O . SER A 1 83 ? -4.249 -12.431 16.953 1.00 38.91 83 SER A O 1
ATOM 629 N N . GLY A 1 84 ? -2.721 -13.715 15.927 1.00 35.56 84 GLY A N 1
ATOM 630 C CA . GLY A 1 84 ? -3.603 -14.859 15.680 1.00 35.56 84 GLY A CA 1
ATOM 631 C C . GLY A 1 84 ? -3.430 -15.400 14.270 1.00 35.56 84 GLY A C 1
ATOM 632 O O . GLY A 1 84 ? -4.039 -14.901 13.329 1.00 35.56 84 GLY A O 1
ATOM 633 N N . GLY A 1 85 ? -2.561 -16.402 14.132 1.00 44.25 85 GLY A N 1
ATOM 634 C CA . GLY A 1 85 ? -2.117 -16.927 12.848 1.00 44.25 85 GLY A CA 1
ATOM 635 C C . GLY A 1 85 ? -3.248 -17.283 11.890 1.00 44.25 85 GLY A C 1
ATOM 636 O O . GLY A 1 85 ? -4.186 -17.986 12.254 1.00 44.25 85 GLY A O 1
ATOM 637 N N . GLN A 1 86 ? -3.111 -16.876 10.631 1.00 42.75 86 GLN A N 1
ATOM 638 C CA . GLN A 1 86 ? -3.760 -17.593 9.547 1.00 42.75 86 GLN A CA 1
ATOM 639 C C . GLN A 1 86 ? -3.001 -17.429 8.234 1.00 42.75 86 GLN A C 1
ATOM 641 O O . GLN A 1 86 ? -2.395 -16.398 7.949 1.00 42.75 86 GLN A O 1
ATOM 646 N N . ARG A 1 87 ? -3.013 -18.533 7.493 1.00 34.31 87 ARG A N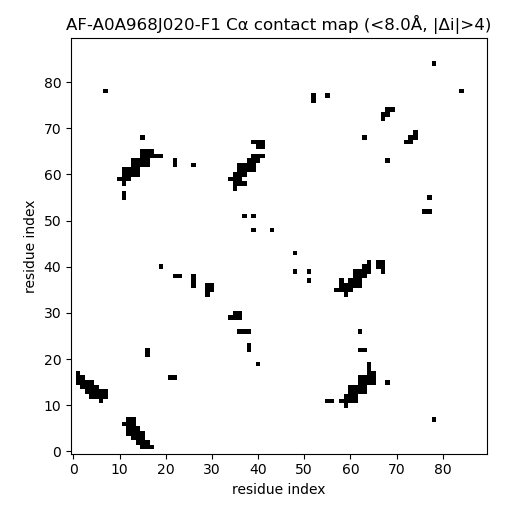 1
ATOM 647 C CA . ARG A 1 87 ? -2.330 -18.795 6.233 1.00 34.31 87 ARG A CA 1
ATOM 648 C C . ARG A 1 87 ? -2.743 -17.770 5.179 1.00 34.31 87 ARG A C 1
ATOM 650 O O . ARG A 1 87 ? -3.928 -17.513 4.995 1.00 34.31 87 ARG A O 1
ATOM 657 N N . VAL A 1 88 ? -1.746 -17.221 4.496 1.00 37.44 88 VAL A N 1
ATOM 658 C CA . VAL A 1 88 ? -1.928 -16.508 3.233 1.00 37.44 88 VAL A CA 1
ATOM 659 C C . VAL A 1 88 ? -2.173 -17.595 2.188 1.00 37.44 88 VAL A C 1
ATOM 661 O O . VAL A 1 88 ? -1.231 -18.283 1.803 1.00 37.44 88 VAL A O 1
ATOM 664 N N . ASP A 1 89 ? -3.435 -17.836 1.832 1.00 30.70 89 ASP A N 1
ATOM 665 C CA . ASP A 1 89 ? -3.758 -18.640 0.650 1.00 30.70 89 ASP A CA 1
ATOM 666 C C . ASP A 1 89 ? -3.389 -17.807 -0.586 1.00 30.70 89 ASP A C 1
ATOM 668 O O . ASP A 1 89 ? -3.840 -16.666 -0.739 1.00 30.70 89 ASP A O 1
ATOM 672 N N . VAL A 1 90 ? -2.472 -18.367 -1.376 1.00 36.81 90 VAL A N 1
ATOM 673 C CA . VAL A 1 90 ? -1.947 -17.843 -2.645 1.00 36.81 90 VAL A CA 1
ATOM 674 C C . VAL A 1 90 ? -2.693 -18.449 -3.818 1.00 36.81 90 VAL A C 1
ATOM 676 O O . VAL A 1 90 ? -2.988 -19.663 -3.758 1.00 36.81 90 VAL A O 1
#

pLDDT: mean 73.17, std 18.72, range [30.7, 93.0]

Nearest PDB structures (foldseek):
  1oyw-assembly1_A  TM=9.302E-01  e=7.093E-04  Escherichia coli
  7apx-assembly1_F  TM=8.530E-01  e=3.816E-02  Saccharomyces cerevisiae S288C
  1t5i-assembly1_A  TM=7.813E-01 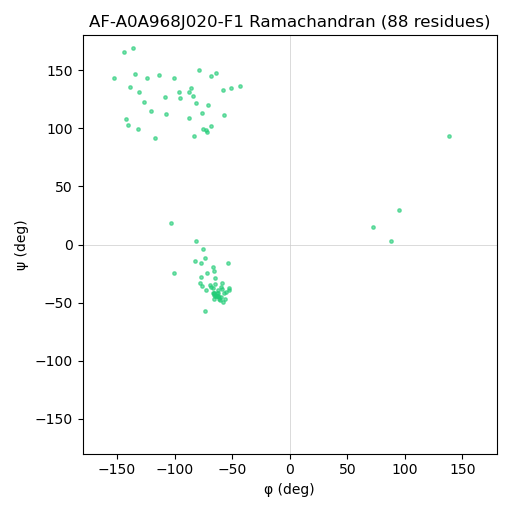 e=5.349E-02  Homo sapiens
  2jgn-assembly3_C  TM=7.162E-01  e=8.583E-02  Homo sapiens
  5suq-assembly1_C  TM=7.752E-01  e=6.967E-01  Saccharomyces cerevisiae S288C

Mean predicted aligned error: 9.02 Å

Radius of gyration: 12.29 Å; Cα contacts (8 Å, |Δi|>4): 112; chains: 1; bounding box: 24×32×32 Å

Foldseek 3Di:
DDWDFPDDPDQATETEDQDPVVQVVVQVVCVVVVAFEEEDEPPDDPVVNVVCLVCRNSHNYYYYYPVLVVPCVNVVSSVVVDPDDDDDDD

Solvent-accessible surface area (backbone atoms only — not comparable to full-atom values): 5324 Å² total; per-residue (Å²): 142,66,68,59,75,48,71,48,90,86,70,33,33,34,36,38,39,88,47,66,71,59,49,52,52,53,32,52,54,34,45,75,72,71,41,49,44,43,78,50,47,81,88,54,54,71,66,59,51,51,53,52,63,75,44,47,89,72,32,41,34,38,36,27,29,62,70,30,57,71,36,63,68,50,46,47,55,62,48,64,75,47,89,70,92,76,83,85,85,126